Protein AF-A0A5D6USW0-F1 (afdb_monomer)

Structure (mmCIF, N/CA/C/O backbone):
data_AF-A0A5D6USW0-F1
#
_entry.id   AF-A0A5D6USW0-F1
#
loop_
_atom_site.group_PDB
_atom_site.id
_atom_site.type_symbol
_atom_site.label_atom_id
_atom_site.label_alt_id
_atom_site.label_comp_id
_atom_site.label_asym_id
_atom_site.label_entity_id
_atom_site.label_seq_id
_atom_site.pdbx_PDB_ins_code
_atom_site.Cartn_x
_atom_site.Cartn_y
_atom_site.Cartn_z
_atom_site.occupancy
_atom_site.B_iso_or_equiv
_atom_site.auth_seq_id
_atom_site.auth_comp_id
_atom_site.auth_asym_id
_atom_site.auth_atom_id
_atom_site.pdbx_PDB_model_num
ATOM 1 N N . MET A 1 1 ? 1.423 -17.666 3.259 1.00 48.88 1 MET A N 1
ATOM 2 C CA . MET A 1 1 ? 0.678 -16.721 2.392 1.00 48.88 1 MET A CA 1
ATOM 3 C C . MET A 1 1 ? -0.829 -16.999 2.268 1.00 48.88 1 MET A C 1
ATOM 5 O O . MET A 1 1 ? -1.563 -16.050 2.044 1.00 48.88 1 MET A O 1
ATOM 9 N N . GLU A 1 2 ? -1.335 -18.224 2.475 1.00 45.62 2 GLU A N 1
ATOM 10 C CA . GLU A 1 2 ? -2.757 -18.601 2.254 1.00 45.62 2 GLU A CA 1
ATOM 11 C C . GLU A 1 2 ? -3.816 -17.981 3.199 1.00 45.62 2 GLU A C 1
ATOM 13 O O . GLU A 1 2 ? -4.994 -18.310 3.098 1.00 45.62 2 GLU A O 1
ATOM 18 N N . ASN A 1 3 ? -3.454 -17.072 4.113 1.00 56.88 3 ASN A N 1
ATOM 19 C CA . ASN A 1 3 ? -4.383 -16.579 5.143 1.00 56.88 3 ASN A CA 1
ATOM 20 C C . ASN A 1 3 ? -4.573 -15.057 5.189 1.00 56.88 3 ASN A C 1
ATOM 22 O O . ASN A 1 3 ? -5.216 -14.558 6.110 1.00 56.88 3 ASN A O 1
ATOM 26 N N . LEU A 1 4 ? -4.051 -14.308 4.212 1.00 62.44 4 LEU A N 1
ATOM 27 C CA . LEU A 1 4 ? -4.226 -12.850 4.185 1.00 62.44 4 LEU A CA 1
ATOM 28 C C . LEU A 1 4 ? -5.690 -12.441 3.938 1.00 62.44 4 LEU A C 1
ATOM 30 O O . LEU A 1 4 ? -6.139 -11.443 4.484 1.00 62.44 4 LEU A O 1
ATOM 34 N N . LEU A 1 5 ? -6.468 -13.263 3.223 1.00 60.97 5 LEU A N 1
ATOM 35 C CA . LEU A 1 5 ? -7.906 -13.049 2.993 1.00 60.97 5 LEU A CA 1
ATOM 36 C C . LEU A 1 5 ? -8.784 -13.297 4.234 1.00 60.97 5 LEU A C 1
ATOM 38 O O . LEU A 1 5 ? -9.976 -13.008 4.202 1.00 60.97 5 LEU A O 1
ATOM 42 N N . ARG A 1 6 ? -8.229 -13.848 5.324 1.00 69.31 6 ARG A N 1
ATOM 43 C CA . ARG A 1 6 ? -8.973 -14.098 6.574 1.00 69.31 6 ARG A CA 1
ATOM 44 C C . ARG A 1 6 ? -8.830 -12.979 7.604 1.00 69.31 6 ARG A C 1
ATOM 46 O O . ARG A 1 6 ? -9.288 -13.135 8.733 1.00 69.31 6 ARG A O 1
ATOM 53 N N . ILE A 1 7 ? -8.183 -11.878 7.237 1.00 71.44 7 ILE A N 1
ATOM 54 C CA . ILE A 1 7 ? -8.029 -10.715 8.107 1.00 71.44 7 ILE A CA 1
ATOM 55 C C . ILE A 1 7 ? -9.372 -9.965 8.170 1.00 71.44 7 ILE A C 1
ATOM 57 O O . ILE A 1 7 ? -9.872 -9.552 7.123 1.00 71.44 7 ILE A O 1
ATOM 61 N N . PRO A 1 8 ? -9.988 -9.780 9.353 1.00 79.50 8 PRO A N 1
ATOM 62 C CA . PRO A 1 8 ? -11.217 -8.997 9.475 1.00 79.50 8 PRO A CA 1
ATOM 63 C C . PRO A 1 8 ? -11.026 -7.590 8.906 1.00 79.50 8 PRO A C 1
ATOM 65 O O . PRO A 1 8 ? -9.986 -6.989 9.127 1.00 79.50 8 PRO A O 1
ATOM 68 N N . GLY A 1 9 ? -12.007 -7.070 8.166 1.00 80.88 9 GLY A N 1
ATOM 69 C CA . GLY A 1 9 ? -11.938 -5.717 7.597 1.00 80.88 9 GLY A CA 1
ATOM 70 C C . GLY A 1 9 ? -11.037 -5.566 6.365 1.00 80.88 9 GLY A C 1
ATOM 71 O O . GLY A 1 9 ? -11.045 -4.494 5.753 1.00 80.88 9 GLY A O 1
ATOM 72 N N . ILE A 1 10 ? -10.321 -6.623 5.957 1.00 85.31 10 ILE A N 1
ATOM 73 C CA . ILE A 1 10 ? -9.566 -6.618 4.706 1.00 85.31 10 ILE A CA 1
ATOM 74 C C . ILE A 1 10 ? -10.502 -6.770 3.506 1.00 85.31 10 ILE A C 1
ATOM 76 O O . ILE A 1 10 ? -11.455 -7.550 3.513 1.00 85.31 10 ILE A O 1
ATOM 80 N N . GLN A 1 11 ? -10.209 -6.019 2.457 1.00 87.12 11 GLN A N 1
ATOM 81 C CA . GLN A 1 11 ? -10.882 -6.046 1.172 1.00 87.12 11 GLN A CA 1
ATOM 82 C C . GLN A 1 11 ? -9.842 -6.420 0.125 1.00 87.12 11 GLN A C 1
ATOM 84 O O . GLN A 1 11 ? -8.771 -5.815 0.057 1.00 87.12 11 GLN A O 1
ATOM 89 N N . GLN A 1 12 ? -10.133 -7.434 -0.684 1.00 84.25 12 GLN A N 1
ATOM 90 C CA . GLN A 1 12 ? -9.316 -7.707 -1.857 1.00 84.25 12 GLN A CA 1
ATOM 91 C C . GLN A 1 12 ? -9.654 -6.662 -2.917 1.00 84.25 12 GLN A C 1
ATOM 93 O O . GLN A 1 12 ? -10.811 -6.548 -3.322 1.00 84.25 12 GLN A O 1
ATOM 98 N N . ALA A 1 13 ? -8.655 -5.891 -3.335 1.00 80.38 13 ALA A N 1
ATOM 99 C CA . ALA A 1 13 ? -8.830 -4.937 -4.413 1.00 80.38 13 ALA A CA 1
ATOM 100 C C . ALA A 1 13 ? -8.851 -5.655 -5.763 1.00 80.38 13 ALA A C 1
ATOM 102 O O . ALA A 1 13 ? -8.301 -6.752 -5.917 1.00 80.38 13 ALA A O 1
ATOM 103 N N . GLU A 1 14 ? -9.450 -5.006 -6.760 1.00 73.69 14 GLU A N 1
ATOM 104 C CA . GLU A 1 14 ? -9.265 -5.430 -8.142 1.00 73.69 14 GLU A CA 1
ATOM 105 C C . GLU A 1 14 ? -7.766 -5.442 -8.490 1.00 73.69 14 GLU A C 1
ATOM 107 O O . GLU A 1 14 ? -7.014 -4.589 -8.004 1.00 73.69 14 GLU A O 1
ATOM 112 N N . PRO A 1 15 ? -7.299 -6.406 -9.306 1.00 71.75 15 PRO A N 1
ATOM 113 C CA . PRO A 1 15 ? -5.901 -6.452 -9.702 1.00 71.75 15 PRO A CA 1
ATOM 114 C C . PRO A 1 15 ? -5.482 -5.155 -10.394 1.00 71.75 15 PRO A C 1
ATOM 116 O O . PRO A 1 15 ? -6.151 -4.692 -11.320 1.00 71.75 15 PRO A O 1
ATOM 119 N N . PHE A 1 16 ? -4.343 -4.603 -9.985 1.00 73.50 16 PHE A N 1
ATOM 120 C CA . PHE A 1 16 ? -3.782 -3.428 -10.638 1.00 73.50 16 PHE A CA 1
ATOM 121 C C . PHE A 1 16 ? -2.851 -3.868 -11.762 1.00 73.50 16 PHE A C 1
ATOM 123 O O . PHE A 1 16 ? -1.995 -4.738 -11.583 1.00 73.50 16 PHE A O 1
ATOM 130 N N . TYR A 1 17 ? -3.027 -3.244 -12.924 1.00 76.12 17 TYR A N 1
ATOM 131 C CA . TYR A 1 17 ? -2.200 -3.476 -14.099 1.00 76.12 17 TYR A CA 1
ATOM 132 C C . TYR A 1 17 ? -1.277 -2.287 -14.313 1.00 76.12 17 TYR A C 1
ATOM 134 O O . TYR A 1 17 ? -1.718 -1.140 -14.407 1.00 76.12 17 TYR A O 1
ATOM 142 N N . PHE A 1 18 ? 0.008 -2.588 -14.408 1.00 71.00 18 PHE A N 1
ATOM 143 C CA . PHE A 1 18 ? 1.046 -1.652 -14.786 1.00 71.00 18 PHE A CA 1
ATOM 144 C C . PHE A 1 18 ? 1.470 -1.936 -16.211 1.00 71.00 18 PHE A C 1
ATOM 146 O O . PHE A 1 18 ? 1.616 -3.096 -16.586 1.00 71.00 18 PHE A O 1
ATOM 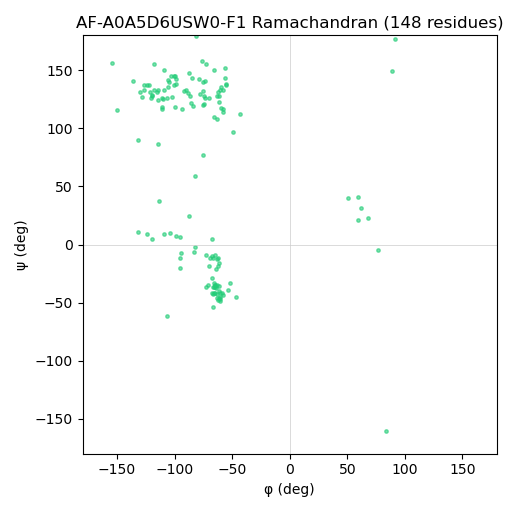153 N N . PHE A 1 19 ? 1.695 -0.881 -16.979 1.00 67.44 19 PHE A N 1
ATOM 154 C CA . PHE A 1 19 ? 2.178 -0.979 -18.346 1.00 67.44 19 PHE A CA 1
ATOM 155 C C . PHE A 1 19 ? 3.558 -0.338 -18.404 1.00 67.44 19 PHE A C 1
ATOM 157 O O . PHE A 1 19 ? 3.752 0.750 -17.859 1.00 67.44 19 PHE A O 1
ATOM 164 N N . ASP A 1 20 ? 4.514 -1.033 -19.009 1.00 63.28 20 ASP A N 1
ATOM 165 C CA . ASP A 1 20 ? 5.828 -0.464 -19.290 1.00 63.28 20 ASP A CA 1
ATOM 166 C C . ASP A 1 20 ? 5.814 0.393 -20.571 1.00 63.28 20 ASP A C 1
ATOM 168 O O . ASP A 1 20 ? 4.799 0.515 -21.264 1.00 63.28 20 ASP A O 1
ATOM 172 N N . ASP A 1 21 ? 6.969 0.976 -20.907 1.00 65.75 21 ASP A N 1
ATOM 173 C CA . ASP A 1 21 ? 7.152 1.807 -22.106 1.00 65.75 21 ASP A CA 1
ATOM 174 C C . ASP A 1 21 ? 6.926 1.015 -23.424 1.00 65.75 21 ASP A C 1
ATOM 176 O O . ASP A 1 21 ? 6.816 1.610 -24.496 1.00 65.75 21 ASP A O 1
ATOM 180 N N . GLN A 1 22 ? 6.836 -0.322 -23.362 1.00 66.12 22 GLN A N 1
ATOM 181 C CA . GLN A 1 22 ? 6.532 -1.226 -24.479 1.00 66.12 22 GLN A CA 1
ATOM 182 C C . GLN A 1 22 ? 5.085 -1.758 -24.445 1.00 66.12 22 GLN A C 1
ATOM 184 O O . GLN A 1 22 ? 4.745 -2.655 -25.220 1.00 66.12 22 GLN A O 1
ATOM 189 N N . ALA A 1 23 ? 4.229 -1.206 -23.576 1.00 60.94 23 ALA A N 1
ATOM 190 C CA . ALA A 1 23 ? 2.848 -1.628 -23.336 1.00 60.94 23 ALA A CA 1
ATOM 191 C C . ALA A 1 23 ? 2.693 -3.087 -22.861 1.00 60.94 23 ALA A C 1
ATOM 193 O O . ALA A 1 23 ? 1.605 -3.662 -22.962 1.00 60.94 23 ALA A O 1
ATOM 194 N N . GLN A 1 24 ? 3.745 -3.690 -22.307 1.00 63.00 24 GLN A N 1
ATOM 195 C CA . GLN A 1 24 ? 3.638 -4.984 -21.644 1.00 63.00 24 GLN A CA 1
ATOM 196 C C . GLN A 1 24 ? 2.962 -4.792 -20.289 1.00 63.00 24 GLN A C 1
ATOM 198 O O . GLN A 1 24 ? 3.367 -3.948 -19.488 1.00 63.00 24 GLN A O 1
ATOM 203 N N . SER A 1 25 ? 1.909 -5.571 -20.037 1.00 67.81 25 SER A N 1
ATOM 204 C CA . SER A 1 25 ? 1.160 -5.493 -18.788 1.00 67.81 25 SER A CA 1
ATOM 205 C C . SER A 1 25 ? 1.761 -6.407 -17.727 1.00 67.81 25 SER A C 1
ATOM 207 O O . SER A 1 25 ? 1.914 -7.608 -17.958 1.00 67.81 25 SER A O 1
ATOM 209 N N . ALA A 1 26 ? 1.986 -5.872 -16.536 1.00 68.88 26 ALA A N 1
ATOM 210 C CA . ALA A 1 26 ? 2.307 -6.636 -15.346 1.00 68.88 26 ALA A CA 1
ATOM 211 C C . ALA A 1 26 ? 1.218 -6.420 -14.288 1.00 68.88 26 ALA A C 1
ATOM 213 O O . ALA A 1 26 ? 0.776 -5.296 -14.044 1.00 68.88 26 ALA A O 1
ATOM 214 N N . ARG A 1 27 ? 0.758 -7.517 -13.688 1.00 77.62 27 ARG A N 1
ATOM 215 C CA . ARG A 1 27 ? -0.323 -7.532 -12.699 1.00 77.62 27 ARG A CA 1
ATOM 216 C C . ARG A 1 27 ? 0.268 -7.594 -11.296 1.00 77.62 27 ARG A C 1
ATOM 218 O O . ARG A 1 27 ? 1.157 -8.406 -11.070 1.00 77.62 27 ARG A O 1
ATOM 225 N N . CYS A 1 28 ? -0.287 -6.824 -10.365 1.00 80.19 28 CYS A N 1
ATOM 226 C CA . CYS A 1 28 ? -0.080 -7.043 -8.935 1.00 80.19 28 CYS A CA 1
ATOM 227 C C . CYS A 1 28 ? -1.401 -7.369 -8.227 1.00 80.19 28 CYS A C 1
ATOM 229 O O . CYS A 1 28 ? -2.491 -7.006 -8.689 1.00 80.19 28 CYS A O 1
ATOM 231 N N . GLU A 1 29 ? -1.299 -8.070 -7.102 1.00 85.31 29 GLU A N 1
ATOM 232 C CA . GLU A 1 29 ? -2.431 -8.317 -6.211 1.00 85.31 29 GLU A CA 1
ATOM 233 C C . GLU A 1 29 ? -2.373 -7.359 -5.030 1.00 85.31 29 GLU A C 1
ATOM 235 O O . GLU A 1 29 ? -1.304 -7.126 -4.464 1.00 85.31 29 GLU A O 1
ATOM 240 N N . VAL A 1 30 ? -3.522 -6.797 -4.654 1.00 86.88 30 VAL A N 1
ATOM 241 C CA . VAL A 1 30 ? -3.598 -5.827 -3.563 1.00 86.88 30 VAL A CA 1
ATOM 242 C C . VAL A 1 30 ? -4.698 -6.217 -2.589 1.00 86.88 30 VAL A C 1
ATOM 244 O O . VAL A 1 30 ? -5.835 -6.489 -2.972 1.00 86.88 30 VAL A O 1
ATOM 247 N N . LEU A 1 31 ? -4.351 -6.221 -1.308 1.00 89.06 31 LEU A N 1
ATOM 248 C CA . LEU A 1 31 ? -5.281 -6.363 -0.196 1.00 89.06 31 LEU A CA 1
ATOM 249 C C . LEU A 1 31 ? -5.271 -5.062 0.594 1.00 89.06 31 LEU A C 1
ATOM 251 O O . LEU A 1 31 ? -4.200 -4.550 0.899 1.00 89.06 31 LEU A O 1
ATOM 255 N N . VAL A 1 32 ? -6.434 -4.526 0.935 1.00 88.12 32 VAL A N 1
ATOM 256 C CA . VAL A 1 32 ? -6.570 -3.215 1.577 1.00 88.12 32 VAL A CA 1
ATOM 257 C C . VAL A 1 32 ? -7.337 -3.369 2.876 1.00 88.12 32 VAL A C 1
ATOM 259 O O . VAL A 1 32 ? -8.351 -4.053 2.912 1.00 88.12 32 VAL A O 1
ATOM 262 N N . HIS A 1 33 ? -6.898 -2.706 3.939 1.00 89.00 33 HIS A N 1
ATOM 263 C CA . HIS A 1 33 ? -7.678 -2.543 5.162 1.00 89.00 33 HIS A CA 1
ATOM 264 C C . HIS A 1 33 ? -8.013 -1.052 5.348 1.00 89.00 33 HIS A C 1
ATOM 266 O O . HIS A 1 33 ? -7.285 -0.342 6.054 1.00 89.00 33 HIS A O 1
ATOM 272 N N . PRO A 1 34 ? -9.113 -0.548 4.748 1.00 84.62 34 PRO A N 1
ATOM 273 C CA . PRO A 1 34 ? -9.361 0.892 4.627 1.00 84.62 34 PRO A CA 1
ATOM 274 C C . PRO A 1 34 ? -9.413 1.626 5.967 1.00 84.62 34 PRO A C 1
ATOM 276 O O . PRO A 1 34 ? -8.800 2.676 6.125 1.00 84.62 34 PRO A O 1
ATOM 279 N N . ALA A 1 35 ? -10.061 1.025 6.971 1.00 83.62 35 ALA A N 1
ATOM 280 C CA . ALA A 1 35 ? -10.228 1.631 8.295 1.00 83.62 35 ALA A CA 1
ATOM 281 C C . ALA A 1 35 ? -8.906 1.888 9.045 1.00 83.62 35 ALA A C 1
ATOM 283 O O . ALA A 1 35 ? -8.876 2.667 9.995 1.00 83.62 35 ALA A O 1
ATOM 284 N N . HIS A 1 36 ? -7.820 1.231 8.633 1.00 82.25 36 HIS A N 1
ATOM 285 C CA . HIS A 1 36 ? -6.509 1.334 9.273 1.00 82.25 36 HIS A CA 1
ATOM 286 C C . HIS A 1 36 ? -5.430 1.856 8.322 1.00 82.25 36 HIS A C 1
ATOM 288 O O . HIS A 1 36 ? -4.265 1.911 8.704 1.00 82.25 36 HIS A O 1
ATOM 294 N N . GLY A 1 37 ? -5.807 2.237 7.096 1.00 84.38 37 GLY A N 1
ATOM 295 C CA . GLY A 1 37 ? -4.874 2.755 6.103 1.00 84.38 37 GLY A CA 1
ATOM 296 C C . GLY A 1 37 ? -3.794 1.753 5.696 1.00 84.38 37 GLY A C 1
ATOM 297 O O . GLY A 1 37 ? -2.684 2.156 5.380 1.00 84.38 37 GLY A O 1
ATOM 298 N N . TRP A 1 38 ? -4.082 0.451 5.702 1.00 87.44 38 TRP A N 1
ATOM 299 C CA . TRP A 1 38 ? -3.114 -0.555 5.262 1.00 87.44 38 TRP A CA 1
ATOM 300 C C . TRP A 1 38 ? -3.387 -1.032 3.846 1.00 87.44 38 TRP A C 1
ATOM 302 O O . TRP A 1 38 ? -4.540 -1.243 3.470 1.00 87.44 38 TRP A O 1
ATOM 312 N N . ALA A 1 39 ? -2.316 -1.314 3.110 1.00 88.94 39 ALA A N 1
ATOM 313 C CA . ALA A 1 39 ? -2.372 -2.133 1.913 1.00 88.94 39 ALA A CA 1
ATOM 314 C C . ALA A 1 39 ? -1.217 -3.142 1.873 1.00 88.94 39 ALA A C 1
ATOM 316 O O . ALA A 1 39 ? -0.087 -2.837 2.244 1.00 88.94 39 ALA A O 1
ATOM 317 N N . ILE A 1 40 ? -1.495 -4.355 1.410 1.00 88.69 40 ILE A N 1
ATOM 318 C CA . ILE A 1 40 ? -0.503 -5.386 1.121 1.00 88.69 40 ILE A CA 1
ATOM 319 C C . ILE A 1 40 ? -0.487 -5.552 -0.390 1.00 88.69 40 ILE A C 1
ATOM 321 O O . ILE A 1 40 ? -1.508 -5.906 -0.976 1.00 88.69 40 ILE A O 1
ATOM 325 N N . VAL A 1 41 ? 0.655 -5.276 -1.010 1.00 87.75 41 VAL A N 1
ATOM 326 C CA . VAL A 1 41 ? 0.858 -5.372 -2.455 1.00 87.75 41 VAL A CA 1
ATOM 327 C C . VAL A 1 41 ? 1.791 -6.535 -2.728 1.00 87.75 41 VAL A C 1
ATOM 329 O O . VAL A 1 41 ? 2.951 -6.527 -2.315 1.00 87.75 41 VAL A O 1
ATOM 332 N N . LEU A 1 42 ? 1.282 -7.536 -3.425 1.00 85.56 42 LEU A N 1
ATOM 333 C CA . LEU A 1 42 ? 2.028 -8.721 -3.809 1.00 85.56 42 LEU A CA 1
ATOM 334 C C . LEU A 1 42 ? 2.362 -8.650 -5.291 1.00 85.56 42 LEU A C 1
ATOM 336 O O . LEU A 1 42 ? 1.548 -8.219 -6.109 1.00 85.56 42 LEU A O 1
ATOM 340 N N . ASP A 1 43 ? 3.566 -9.106 -5.612 1.00 82.25 43 ASP A N 1
ATOM 341 C CA . ASP A 1 43 ? 4.064 -9.228 -6.978 1.00 82.25 43 ASP A CA 1
ATOM 342 C C . ASP A 1 43 ? 4.083 -7.882 -7.714 1.00 82.25 43 ASP A C 1
ATOM 344 O O . ASP A 1 43 ? 3.766 -7.775 -8.897 1.00 82.25 43 ASP A O 1
ATOM 348 N N . LEU A 1 44 ? 4.486 -6.823 -7.001 1.00 81.38 44 LEU A N 1
ATOM 349 C CA . LEU A 1 44 ? 4.679 -5.515 -7.611 1.00 81.38 44 LEU A CA 1
ATOM 350 C C . LEU A 1 44 ? 5.800 -5.599 -8.667 1.00 81.38 44 LEU A C 1
ATOM 352 O O . LEU A 1 44 ? 6.902 -6.049 -8.346 1.00 81.38 44 LEU A O 1
ATOM 356 N N . PRO A 1 45 ? 5.580 -5.147 -9.911 1.00 75.19 45 PRO A N 1
ATOM 357 C CA . PRO A 1 45 ? 6.565 -5.321 -10.972 1.00 75.19 45 PRO A CA 1
ATOM 358 C C . PRO A 1 45 ? 7.912 -4.653 -10.666 1.00 75.19 45 PRO A C 1
ATOM 360 O O . PRO A 1 45 ? 7.981 -3.507 -10.220 1.00 75.19 45 PRO A O 1
ATOM 363 N N . GLN A 1 46 ? 9.009 -5.364 -10.938 1.00 69.88 46 GLN A N 1
ATOM 364 C CA . GLN A 1 46 ? 10.354 -4.914 -10.567 1.00 69.88 46 GLN A CA 1
ATOM 365 C C . GLN A 1 46 ? 10.854 -3.711 -11.385 1.00 69.88 46 GLN A C 1
ATOM 367 O O . GLN A 1 46 ? 11.750 -3.014 -10.924 1.00 69.88 46 GLN A O 1
ATOM 372 N N . PHE A 1 47 ? 10.286 -3.388 -12.553 1.00 65.62 47 PHE A N 1
ATOM 373 C CA . PHE A 1 47 ? 10.712 -2.197 -13.314 1.00 65.62 47 PHE A CA 1
ATOM 374 C C . PHE A 1 47 ? 10.461 -0.873 -12.565 1.00 65.62 47 PHE A C 1
ATOM 376 O O . PHE A 1 47 ? 11.032 0.162 -12.909 1.00 65.62 47 PHE A O 1
ATOM 383 N N . PHE A 1 48 ? 9.683 -0.906 -11.480 1.00 60.12 48 PHE A N 1
ATOM 384 C CA . PHE A 1 48 ? 9.562 0.203 -10.538 1.00 60.12 48 PHE A CA 1
ATOM 385 C C . PHE A 1 48 ? 10.678 0.268 -9.500 1.00 60.12 48 PHE A C 1
ATOM 387 O O . PHE A 1 48 ? 10.687 1.204 -8.722 1.00 60.12 48 PHE A O 1
ATOM 394 N N . TRP A 1 49 ? 11.631 -0.660 -9.460 1.00 59.41 49 TRP A N 1
ATOM 395 C CA . TRP A 1 49 ? 12.699 -0.656 -8.457 1.00 59.41 49 TRP A CA 1
ATOM 396 C C . TRP A 1 49 ? 13.639 0.547 -8.577 1.00 59.41 49 TRP A C 1
ATOM 398 O O . TRP A 1 49 ? 14.085 1.087 -7.565 1.00 59.41 49 TRP A O 1
ATOM 408 N N . ASP A 1 50 ? 13.892 0.997 -9.805 1.00 56.25 50 ASP A N 1
ATOM 409 C CA . ASP A 1 50 ? 14.710 2.185 -10.078 1.00 56.25 50 ASP A CA 1
ATOM 410 C C . ASP A 1 50 ? 13.842 3.444 -10.251 1.00 56.25 50 ASP A C 1
ATOM 412 O O . ASP A 1 50 ? 14.309 4.568 -10.069 1.00 56.25 50 ASP A O 1
ATOM 416 N N . ARG A 1 51 ? 12.546 3.261 -10.551 1.00 55.28 51 ARG A N 1
ATOM 417 C CA . ARG A 1 51 ? 11.531 4.320 -10.715 1.00 55.28 51 ARG A CA 1
ATOM 418 C C . ARG A 1 51 ? 10.452 4.268 -9.625 1.00 55.28 51 ARG A C 1
ATOM 420 O O . ARG A 1 51 ? 9.283 4.541 -9.901 1.00 55.28 51 ARG A O 1
ATOM 427 N N . ILE A 1 52 ? 10.846 3.945 -8.387 1.00 51.56 52 ILE A N 1
ATOM 428 C CA . ILE A 1 52 ? 9.930 3.741 -7.239 1.00 51.56 52 ILE A CA 1
ATOM 429 C C . ILE A 1 52 ? 8.981 4.928 -7.084 1.00 51.56 52 ILE A C 1
ATOM 431 O O . ILE A 1 52 ? 7.828 4.767 -6.702 1.00 51.56 52 ILE A O 1
ATOM 435 N N . ALA A 1 53 ? 9.464 6.120 -7.427 1.00 54.06 53 ALA A N 1
ATOM 436 C CA . ALA A 1 53 ? 8.756 7.373 -7.258 1.00 54.06 53 ALA A CA 1
ATOM 437 C C . ALA A 1 53 ? 7.469 7.526 -8.086 1.00 54.06 53 ALA A C 1
ATOM 439 O O . ALA A 1 53 ? 6.668 8.369 -7.716 1.00 54.06 53 ALA A O 1
ATOM 440 N N . LEU A 1 54 ? 7.254 6.783 -9.179 1.00 61.31 54 LEU A N 1
ATOM 441 C CA . LEU A 1 54 ? 6.080 7.015 -10.039 1.00 61.31 54 LEU A CA 1
ATOM 442 C C . LEU A 1 54 ? 5.020 5.922 -9.876 1.00 61.31 54 LEU A C 1
ATOM 444 O O . LEU A 1 54 ? 3.944 6.193 -9.359 1.00 61.31 54 LEU A O 1
ATOM 448 N N . GLY A 1 55 ? 5.337 4.662 -10.190 1.00 68.94 55 GLY A N 1
ATOM 449 C CA . GLY A 1 55 ? 4.321 3.597 -10.177 1.00 68.94 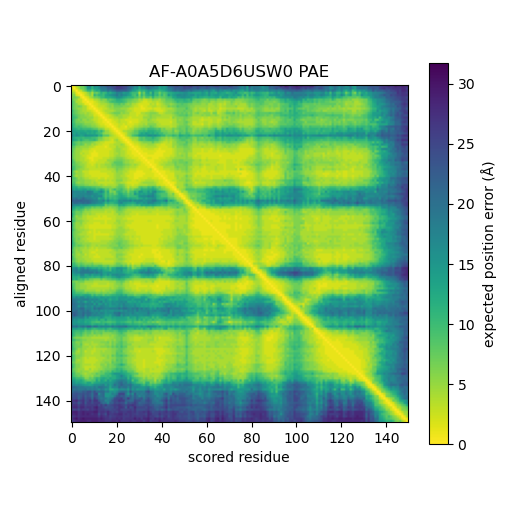55 GLY A CA 1
ATOM 450 C C . GLY A 1 55 ? 3.747 3.276 -8.793 1.00 68.94 55 GLY A C 1
ATOM 451 O O . GLY A 1 55 ? 2.553 3.018 -8.657 1.00 68.94 55 GLY A O 1
ATOM 452 N N . VAL A 1 56 ? 4.574 3.320 -7.744 1.00 74.56 56 VAL A N 1
ATOM 453 C CA . VAL A 1 56 ? 4.114 3.083 -6.365 1.00 74.56 56 VAL A CA 1
ATOM 454 C C . VAL A 1 56 ? 3.295 4.262 -5.843 1.00 74.56 56 VAL A C 1
ATOM 456 O O . VAL A 1 56 ? 2.329 4.056 -5.112 1.00 74.56 56 VAL A O 1
ATOM 459 N N . VAL A 1 57 ? 3.669 5.487 -6.218 1.00 76.12 57 VAL A N 1
ATOM 460 C CA . VAL A 1 57 ? 2.941 6.709 -5.849 1.00 76.12 57 VAL A CA 1
ATOM 461 C C . VAL A 1 57 ? 1.573 6.739 -6.529 1.00 76.12 57 VAL A C 1
ATOM 463 O O . VAL A 1 57 ? 0.576 7.012 -5.865 1.00 76.12 57 VAL A O 1
ATOM 466 N N . ASP A 1 58 ? 1.500 6.358 -7.805 1.00 77.31 58 ASP A N 1
ATOM 467 C CA . ASP A 1 58 ? 0.235 6.239 -8.534 1.00 77.31 58 ASP A CA 1
ATOM 468 C C . ASP A 1 58 ? -0.670 5.164 -7.920 1.00 77.31 58 ASP A C 1
ATOM 470 O O . ASP A 1 58 ? -1.872 5.382 -7.747 1.00 77.31 58 ASP A O 1
ATOM 474 N N . LEU A 1 59 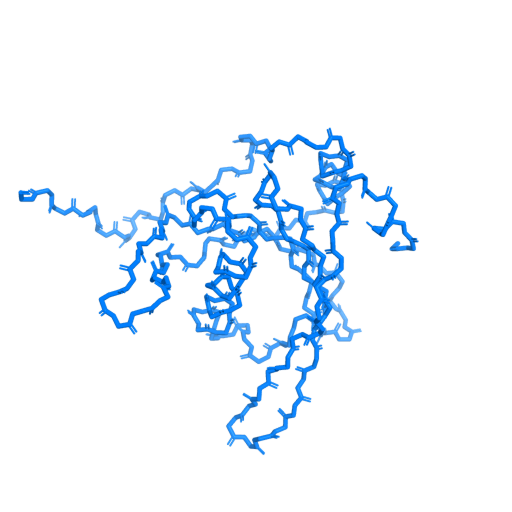? -0.102 4.009 -7.545 1.00 82.69 59 LEU A N 1
ATOM 475 C CA . LEU A 1 59 ? -0.844 2.966 -6.837 1.00 82.69 59 LEU A CA 1
ATOM 476 C C . LEU A 1 59 ? -1.376 3.489 -5.497 1.00 82.69 59 LEU A C 1
ATOM 478 O O . LEU A 1 59 ? -2.560 3.338 -5.212 1.00 82.69 59 LEU A O 1
ATOM 482 N N . ALA A 1 60 ? -0.533 4.140 -4.696 1.00 84.38 60 ALA A N 1
ATOM 483 C CA . ALA A 1 60 ? -0.929 4.728 -3.421 1.00 84.38 60 ALA A CA 1
ATOM 484 C C . ALA A 1 60 ? -2.062 5.753 -3.572 1.00 84.38 60 ALA A C 1
ATOM 486 O O . ALA A 1 60 ? -3.031 5.707 -2.817 1.00 84.38 60 ALA A O 1
ATOM 487 N N . GLY A 1 61 ? -1.985 6.622 -4.584 1.00 82.06 61 GLY A N 1
ATOM 488 C CA . GLY A 1 61 ? -3.034 7.594 -4.895 1.00 82.06 61 GLY A CA 1
ATOM 489 C C . GLY A 1 61 ? -4.360 6.934 -5.233 1.00 82.06 61 GLY A C 1
ATOM 490 O O . GLY A 1 61 ? -5.378 7.288 -4.639 1.00 82.06 61 GLY A O 1
ATOM 491 N N . LYS A 1 62 ? -4.338 5.916 -6.100 1.00 83.50 62 LYS A N 1
ATOM 492 C CA . LYS A 1 62 ? -5.540 5.146 -6.449 1.00 83.50 62 LYS A CA 1
ATOM 493 C C . LYS A 1 62 ? -6.149 4.444 -5.240 1.00 83.50 62 LYS A C 1
ATOM 495 O O . LYS A 1 62 ? -7.366 4.438 -5.101 1.00 83.50 62 LYS A O 1
ATOM 500 N N . LEU A 1 63 ? -5.330 3.878 -4.352 1.00 86.44 63 LEU A N 1
ATOM 501 C CA . LEU A 1 63 ? -5.825 3.237 -3.133 1.00 86.44 63 LEU A CA 1
ATOM 502 C C . LEU A 1 63 ? -6.457 4.254 -2.175 1.00 86.44 63 LEU A C 1
ATOM 504 O O . LEU A 1 63 ? -7.524 3.996 -1.623 1.00 86.44 63 LEU A O 1
ATOM 508 N N . CYS A 1 64 ? -5.837 5.421 -2.004 1.00 85.44 64 CYS A N 1
ATOM 509 C CA . CYS A 1 64 ? -6.409 6.497 -1.200 1.00 85.44 64 CYS A CA 1
ATOM 510 C C . CYS A 1 64 ? -7.753 6.984 -1.745 1.00 85.44 64 CYS A C 1
ATOM 512 O O . CYS A 1 64 ? -8.698 7.122 -0.972 1.00 85.44 64 CYS A O 1
ATOM 514 N N . GLU A 1 65 ? -7.858 7.186 -3.057 1.00 84.88 65 GLU A N 1
ATOM 515 C CA . GLU A 1 65 ? -9.092 7.620 -3.716 1.00 84.88 65 GLU A CA 1
ATOM 516 C C . GLU A 1 65 ? -10.192 6.553 -3.632 1.00 84.88 65 GLU A C 1
ATOM 518 O O . GLU A 1 65 ? -11.281 6.817 -3.124 1.00 84.88 65 GLU A O 1
ATOM 523 N N . GLN A 1 66 ? -9.897 5.326 -4.067 1.00 86.88 66 GLN A N 1
ATOM 524 C CA . GLN A 1 66 ? -10.878 4.244 -4.167 1.00 86.88 66 GLN A CA 1
ATOM 525 C C . GLN A 1 66 ? -11.425 3.808 -2.803 1.00 86.88 66 GLN A C 1
ATOM 527 O O . GLN A 1 66 ? -12.595 3.440 -2.699 1.00 86.88 66 GLN A O 1
ATOM 532 N N . TYR A 1 67 ? -10.591 3.841 -1.761 1.00 88.00 67 TYR A N 1
ATOM 533 C CA . TYR A 1 67 ? -10.944 3.347 -0.428 1.00 88.00 67 TYR A CA 1
ATOM 534 C C . TYR A 1 67 ? -11.118 4.459 0.612 1.00 88.00 67 TYR A C 1
ATOM 536 O O . TYR A 1 67 ? -11.252 4.155 1.798 1.00 88.00 67 TYR A O 1
ATOM 544 N N . ALA A 1 68 ? -11.122 5.728 0.187 1.00 87.12 68 ALA A N 1
ATOM 545 C CA . ALA A 1 68 ? -11.219 6.900 1.060 1.00 87.12 68 ALA A CA 1
ATOM 546 C C . ALA A 1 68 ? -10.207 6.873 2.228 1.00 87.12 68 ALA A C 1
ATOM 548 O O . ALA A 1 68 ? -10.525 7.229 3.366 1.00 87.12 68 ALA A O 1
ATOM 549 N N . ILE A 1 69 ? -8.977 6.426 1.953 1.00 84.25 69 ILE A N 1
ATOM 550 C CA . ILE A 1 69 ? -7.892 6.382 2.940 1.00 84.25 69 ILE A CA 1
ATOM 551 C C . ILE A 1 69 ? -7.196 7.738 2.948 1.00 84.25 69 ILE A C 1
ATOM 553 O O . ILE A 1 69 ? -6.721 8.201 1.913 1.00 84.25 69 ILE A O 1
ATOM 557 N N . ALA A 1 70 ? -7.057 8.348 4.127 1.00 81.81 70 ALA A N 1
ATOM 558 C CA . ALA A 1 70 ? -6.280 9.572 4.262 1.00 81.81 70 ALA A CA 1
ATOM 559 C C . ALA A 1 70 ? -4.810 9.305 3.860 1.00 81.81 70 ALA A C 1
ATOM 561 O O . ALA A 1 70 ? -4.164 8.466 4.498 1.00 81.81 70 ALA A O 1
ATOM 562 N N . PRO A 1 71 ? -4.240 10.031 2.882 1.00 79.94 71 PRO A N 1
ATOM 563 C CA . PRO A 1 71 ? -2.868 9.831 2.403 1.00 79.94 71 PRO A CA 1
ATOM 564 C C . PRO A 1 71 ? -1.787 9.683 3.485 1.00 79.94 71 PRO A C 1
ATOM 566 O O . PRO A 1 71 ? -0.996 8.744 3.393 1.00 79.94 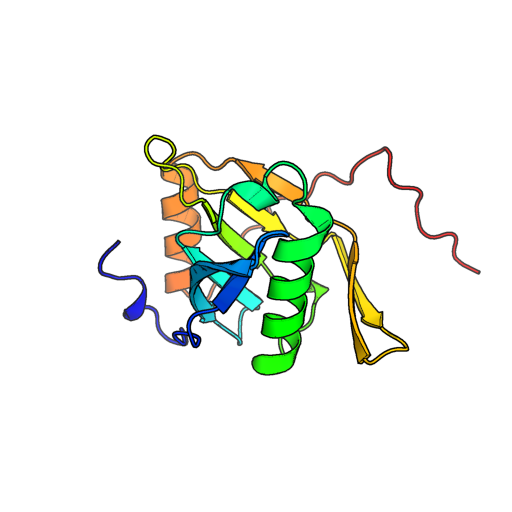71 PRO A O 1
ATOM 569 N N . PRO A 1 72 ? -1.742 10.515 4.550 1.00 76.44 72 PRO A N 1
ATOM 570 C CA . PRO A 1 72 ? -0.712 10.382 5.586 1.00 76.44 72 PRO A CA 1
ATOM 571 C C . PRO A 1 72 ? -0.864 9.123 6.455 1.00 76.44 72 PRO A C 1
ATOM 573 O O . PRO A 1 72 ? 0.032 8.804 7.235 1.00 76.44 72 PRO A O 1
ATOM 576 N N . THR A 1 73 ? -1.998 8.424 6.362 1.00 78.94 73 THR A N 1
ATOM 577 C CA . THR A 1 73 ? -2.262 7.185 7.108 1.00 78.94 73 THR A CA 1
ATOM 578 C C . THR A 1 73 ? -1.950 5.929 6.306 1.00 78.94 73 THR A C 1
ATOM 580 O O . THR A 1 73 ? -1.884 4.857 6.901 1.00 78.94 73 THR A O 1
ATOM 583 N N . LEU A 1 74 ? -1.723 6.049 4.991 1.00 85.31 74 LEU A N 1
ATOM 584 C CA . LEU A 1 74 ? -1.467 4.901 4.133 1.00 85.31 74 LEU A CA 1
ATOM 585 C C . LEU A 1 74 ? -0.095 4.276 4.427 1.00 85.31 74 LEU A C 1
ATOM 587 O O . LEU A 1 74 ? 0.948 4.934 4.359 1.00 85.31 74 LEU A O 1
ATOM 591 N N . VAL A 1 75 ? -0.102 2.973 4.687 1.00 85.75 75 VAL A N 1
ATOM 592 C CA . VAL A 1 75 ? 1.084 2.137 4.860 1.00 85.75 75 VAL A CA 1
ATOM 593 C C . VAL A 1 75 ? 0.972 0.927 3.954 1.00 85.75 75 VAL A C 1
ATOM 595 O O . VAL A 1 75 ? -0.022 0.202 3.988 1.00 85.75 75 VAL A O 1
ATOM 598 N N . MET A 1 76 ? 2.004 0.708 3.142 1.00 88.12 76 MET A N 1
ATOM 599 C CA . MET A 1 76 ? 2.030 -0.381 2.175 1.00 88.12 76 MET A CA 1
ATOM 600 C C . MET A 1 76 ? 3.112 -1.393 2.541 1.00 88.12 76 MET A C 1
ATOM 602 O O . MET A 1 76 ? 4.283 -1.041 2.650 1.00 88.12 76 MET A O 1
ATOM 606 N N . LEU A 1 77 ? 2.730 -2.656 2.692 1.00 87.62 77 LEU A N 1
ATOM 607 C CA . LEU A 1 77 ? 3.653 -3.785 2.734 1.00 87.62 77 LEU A CA 1
ATOM 608 C C . LEU A 1 77 ? 3.774 -4.345 1.315 1.00 87.62 77 LEU A C 1
ATOM 610 O O . LEU A 1 77 ? 2.783 -4.806 0.755 1.00 87.62 77 LEU A O 1
ATOM 614 N N . VAL A 1 78 ? 4.960 -4.283 0.718 1.00 86.69 78 VAL A N 1
ATOM 615 C CA . VAL A 1 78 ? 5.167 -4.580 -0.705 1.00 86.69 78 VAL A CA 1
ATOM 616 C C . VAL A 1 78 ? 6.135 -5.737 -0.887 1.00 86.69 78 VAL A C 1
ATOM 618 O O . VAL A 1 78 ? 7.254 -5.689 -0.381 1.00 86.69 78 VAL A O 1
ATOM 621 N N . ARG A 1 79 ? 5.737 -6.733 -1.680 1.00 86.06 79 ARG A N 1
ATOM 622 C CA . ARG A 1 79 ? 6.633 -7.737 -2.262 1.00 86.06 79 ARG A CA 1
ATOM 623 C C . ARG A 1 79 ? 6.758 -7.493 -3.762 1.00 86.06 79 ARG A C 1
ATOM 625 O O . ARG A 1 79 ? 5.745 -7.324 -4.438 1.00 86.06 79 ARG A O 1
ATOM 632 N N . TYR A 1 80 ? 7.980 -7.498 -4.287 1.00 78.94 80 TYR A N 1
ATOM 633 C CA . TYR A 1 80 ? 8.221 -7.330 -5.721 1.00 78.94 80 TYR A CA 1
ATOM 634 C C . TYR A 1 80 ? 8.173 -8.673 -6.463 1.00 78.94 80 TYR A C 1
ATOM 636 O O . TYR A 1 80 ? 8.560 -9.704 -5.923 1.00 78.94 80 TYR A O 1
ATOM 644 N N . ALA A 1 81 ? 7.726 -8.659 -7.718 1.00 71.81 81 ALA A N 1
ATOM 645 C CA . ALA A 1 81 ? 7.732 -9.812 -8.612 1.00 71.81 81 ALA A CA 1
ATOM 646 C C . ALA A 1 81 ? 9.157 -10.074 -9.129 1.00 71.81 81 ALA A C 1
ATOM 648 O O . ALA A 1 81 ? 9.500 -9.696 -10.249 1.00 71.81 81 ALA A O 1
ATOM 649 N N . ALA A 1 82 ? 10.012 -10.674 -8.302 1.00 70.50 82 ALA A N 1
ATOM 650 C CA . ALA A 1 82 ? 11.361 -11.077 -8.684 1.00 70.50 82 ALA A CA 1
ATOM 651 C C . ALA A 1 82 ? 11.575 -12.570 -8.370 1.00 70.50 82 ALA A C 1
ATOM 653 O O . ALA A 1 82 ? 11.268 -13.013 -7.265 1.00 70.50 82 ALA A O 1
ATOM 654 N N . PRO A 1 83 ? 12.131 -13.365 -9.305 1.00 55.91 83 PRO A N 1
ATOM 655 C CA . PRO A 1 83 ? 12.205 -14.825 -9.171 1.00 55.91 83 PRO A CA 1
ATOM 656 C C . PRO A 1 83 ? 13.141 -15.327 -8.057 1.00 55.91 83 PRO A C 1
ATOM 658 O O . PRO A 1 83 ? 13.124 -16.514 -7.748 1.00 55.91 83 PRO A O 1
ATOM 661 N N . TYR A 1 84 ? 13.948 -14.448 -7.454 1.00 53.00 84 TYR A N 1
ATOM 662 C CA . TYR A 1 84 ? 14.931 -14.800 -6.420 1.00 53.00 84 TYR A CA 1
ATOM 663 C C . TYR A 1 84 ? 14.874 -13.885 -5.191 1.00 53.00 84 TYR A C 1
ATOM 665 O O . TYR A 1 84 ? 15.784 -13.923 -4.364 1.00 53.00 84 TYR A O 1
ATOM 673 N N . ASP A 1 85 ? 13.846 -13.039 -5.083 1.00 64.69 85 ASP A N 1
ATOM 674 C CA . ASP A 1 85 ? 13.749 -12.034 -4.029 1.00 64.69 85 ASP A CA 1
ATOM 675 C C . ASP A 1 85 ? 12.367 -12.067 -3.361 1.00 64.69 85 ASP A C 1
ATOM 677 O O . ASP A 1 85 ? 11.438 -11.385 -3.785 1.00 64.69 85 ASP A O 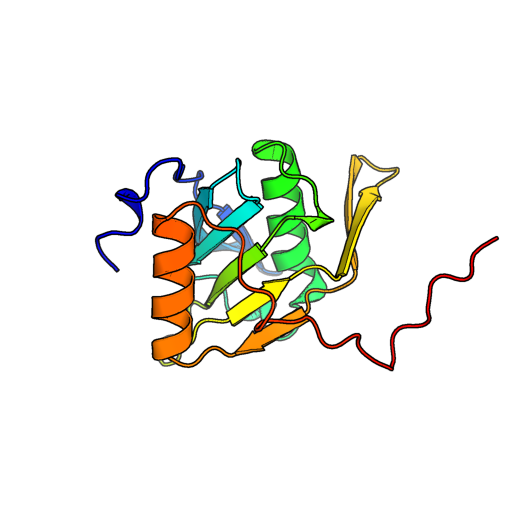1
ATOM 681 N N . ASP A 1 86 ? 12.235 -12.882 -2.310 1.00 68.88 86 ASP A N 1
ATOM 682 C CA . ASP A 1 86 ? 11.019 -12.972 -1.480 1.00 68.88 86 ASP A CA 1
ATOM 683 C C . ASP A 1 86 ? 11.027 -11.939 -0.335 1.00 68.88 86 ASP A C 1
ATOM 685 O O . ASP A 1 86 ? 10.414 -12.132 0.716 1.00 68.88 86 ASP A O 1
ATOM 689 N N . ARG A 1 87 ? 11.770 -10.836 -0.499 1.00 81.62 87 ARG A N 1
ATOM 690 C CA . ARG A 1 87 ? 11.843 -9.778 0.509 1.00 81.62 87 ARG A CA 1
ATOM 691 C C . ARG A 1 87 ? 10.616 -8.881 0.458 1.00 81.62 87 ARG A C 1
ATOM 693 O O . ARG A 1 87 ? 10.114 -8.505 -0.604 1.00 81.62 87 ARG A O 1
ATOM 700 N N . TYR A 1 88 ? 10.190 -8.473 1.646 1.00 84.50 88 TYR A N 1
ATOM 701 C CA . TYR A 1 88 ? 9.127 -7.503 1.830 1.00 84.50 88 TYR A CA 1
ATOM 702 C C . TYR A 1 88 ? 9.705 -6.144 2.191 1.00 84.50 88 TYR A C 1
ATOM 704 O O . TYR A 1 88 ? 10.698 -6.017 2.908 1.00 84.50 88 TYR A O 1
ATOM 712 N N . TYR A 1 89 ? 9.031 -5.116 1.704 1.00 84.69 89 TYR A N 1
ATOM 713 C CA . TYR A 1 89 ? 9.382 -3.732 1.928 1.00 84.69 89 TYR A CA 1
ATOM 714 C C . TYR A 1 89 ? 8.216 -3.017 2.587 1.00 84.69 89 TYR A C 1
ATOM 716 O O . TYR A 1 89 ? 7.087 -3.090 2.102 1.00 84.69 89 TYR A O 1
ATOM 724 N N . LEU A 1 90 ? 8.492 -2.281 3.658 1.00 85.62 90 LEU A N 1
ATOM 725 C CA . LEU A 1 90 ? 7.542 -1.323 4.197 1.00 85.62 90 LEU A CA 1
ATOM 726 C C . LEU A 1 90 ? 7.703 -0.006 3.447 1.00 85.62 90 LEU A C 1
ATOM 728 O O . LEU A 1 90 ? 8.785 0.587 3.444 1.00 85.62 90 LEU A O 1
ATOM 732 N N . LEU A 1 91 ? 6.623 0.454 2.824 1.00 83.56 91 LEU A N 1
ATOM 733 C CA . LEU A 1 91 ? 6.544 1.756 2.186 1.00 83.56 91 LEU A CA 1
ATOM 734 C C . LEU A 1 91 ? 5.620 2.666 2.991 1.00 83.56 91 LEU A C 1
ATOM 736 O O . LEU A 1 91 ? 4.460 2.342 3.259 1.00 83.56 91 LEU A O 1
ATOM 740 N N . ARG A 1 92 ? 6.152 3.828 3.367 1.00 77.69 92 ARG A N 1
ATOM 741 C CA . ARG A 1 92 ? 5.401 4.909 4.010 1.00 77.69 92 ARG A CA 1
ATOM 742 C C . ARG A 1 92 ? 5.610 6.199 3.247 1.00 77.69 92 ARG A C 1
ATOM 744 O O . ARG A 1 92 ? 6.740 6.538 2.892 1.00 77.69 92 ARG A O 1
ATOM 751 N N . PHE A 1 93 ? 4.545 6.953 3.055 1.00 74.25 93 PHE A N 1
ATOM 752 C CA . PHE A 1 93 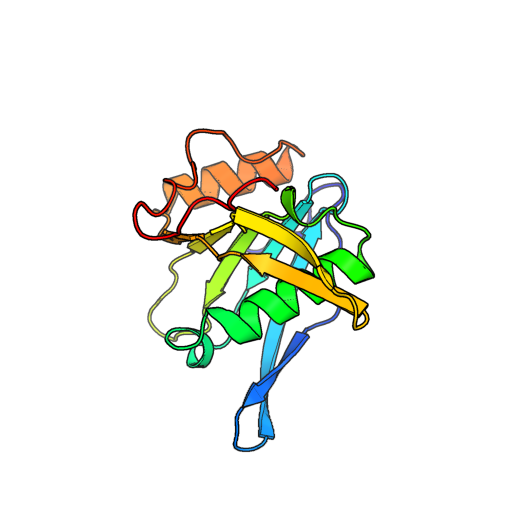? 4.634 8.267 2.439 1.00 74.25 93 PHE A CA 1
ATOM 753 C C . PHE A 1 93 ? 4.799 9.319 3.535 1.00 74.25 93 PHE A C 1
ATOM 755 O O . PHE A 1 93 ? 4.124 9.283 4.559 1.00 74.25 93 PHE A O 1
ATOM 762 N N . VAL A 1 94 ? 5.765 10.220 3.352 1.00 65.69 94 VAL A N 1
ATOM 763 C CA . VAL A 1 94 ? 6.095 11.281 4.317 1.00 65.69 94 VAL A CA 1
ATOM 764 C C . VAL A 1 94 ? 4.948 12.280 4.411 1.00 65.69 94 VAL A C 1
ATOM 766 O O . VAL A 1 94 ? 4.672 12.810 5.484 1.00 65.69 94 VAL A O 1
ATOM 769 N N . HIS A 1 95 ? 4.312 12.541 3.273 1.00 64.38 95 HIS A N 1
ATOM 770 C CA . HIS A 1 95 ? 3.205 13.470 3.134 1.00 64.38 95 HIS A CA 1
ATOM 771 C C . HIS A 1 95 ? 2.351 13.076 1.933 1.00 64.38 95 HIS A C 1
ATOM 773 O O . HIS A 1 95 ? 2.864 12.439 1.011 1.00 64.38 95 HIS A O 1
ATOM 779 N N . GLY A 1 96 ? 1.085 13.475 1.934 1.00 64.69 96 GLY A N 1
ATOM 780 C CA . GLY A 1 96 ? 0.197 13.342 0.789 1.00 64.69 96 GLY A CA 1
ATOM 781 C C .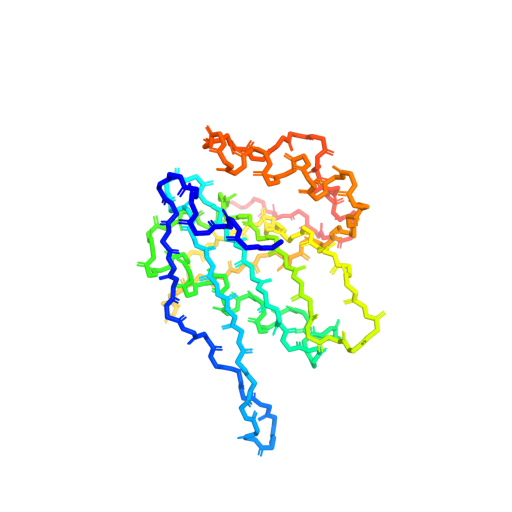 GLY A 1 96 ? -0.828 14.469 0.796 1.00 64.69 96 GLY A C 1
ATOM 782 O O . GLY A 1 96 ? -1.619 14.547 1.733 1.00 64.69 96 GLY A O 1
ATOM 783 N N . ASP A 1 97 ? -0.788 15.330 -0.219 1.00 62.00 97 ASP A N 1
ATOM 784 C CA . ASP A 1 97 ? -1.755 16.416 -0.423 1.00 62.00 97 ASP A CA 1
ATOM 785 C C . ASP A 1 97 ? -2.650 16.105 -1.616 1.00 62.00 97 ASP A C 1
ATOM 787 O O . ASP A 1 97 ? -2.213 15.467 -2.576 1.00 62.00 97 ASP A O 1
ATOM 791 N N . GLU A 1 98 ? -3.887 16.596 -1.593 1.00 60.00 98 GLU A N 1
ATOM 792 C CA . GLU A 1 98 ? -4.717 16.604 -2.796 1.00 60.00 98 GLU A CA 1
ATOM 793 C C . GLU A 1 98 ? -4.047 17.454 -3.882 1.00 60.00 98 GLU A C 1
ATOM 795 O O . GLU A 1 98 ? -3.638 18.598 -3.669 1.00 60.00 98 GLU A O 1
ATOM 800 N N . SER A 1 99 ? -3.901 16.863 -5.064 1.00 59.47 99 SER A N 1
ATOM 801 C CA . SER A 1 99 ? -3.379 17.548 -6.238 1.00 59.47 99 SER A CA 1
ATOM 802 C C . SER A 1 99 ? -4.427 18.509 -6.789 1.00 59.47 99 SER A C 1
ATOM 804 O O . SER A 1 99 ? -5.603 18.166 -6.914 1.00 59.47 99 SER A O 1
ATOM 806 N N . ILE A 1 100 ? -3.986 19.686 -7.240 1.00 49.03 100 ILE A N 1
ATOM 807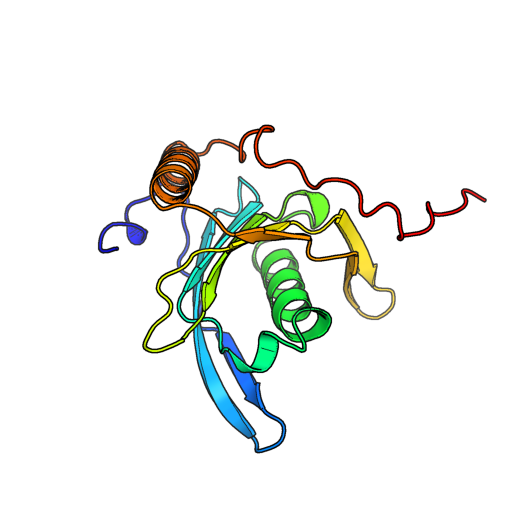 C CA . ILE A 1 100 ? -4.844 20.655 -7.943 1.00 49.03 100 ILE A CA 1
ATOM 808 C C . ILE A 1 100 ? -5.425 20.108 -9.260 1.00 49.03 100 ILE A C 1
ATOM 810 O O . ILE A 1 100 ? -6.368 20.682 -9.796 1.00 49.03 100 ILE A O 1
ATOM 814 N N . PHE A 1 101 ? -4.866 19.013 -9.784 1.00 51.00 101 PHE A N 1
ATOM 815 C CA . PHE A 1 101 ? -5.324 18.333 -10.999 1.00 51.00 101 PHE A CA 1
ATOM 816 C C . PHE A 1 101 ? -6.211 17.106 -10.711 1.00 51.00 101 PHE A C 1
ATOM 818 O O . PHE A 1 101 ? -6.551 16.378 -11.639 1.00 51.00 101 PHE A O 1
ATOM 825 N N . GLY A 1 102 ? -6.593 16.885 -9.447 1.00 52.12 102 GLY A N 1
ATOM 826 C CA . GLY A 1 102 ? -7.262 15.667 -8.986 1.00 52.12 102 GLY A CA 1
ATOM 827 C C . GLY A 1 102 ? -6.267 14.584 -8.548 1.00 52.12 102 GLY A C 1
ATOM 828 O O . GLY A 1 102 ? -5.142 14.516 -9.048 1.00 52.12 102 GLY A O 1
ATOM 829 N N . GLY A 1 103 ? -6.671 13.755 -7.581 1.00 62.66 103 GLY A N 1
ATOM 830 C CA . GLY A 1 103 ? -5.831 12.719 -6.967 1.00 62.66 103 GLY A CA 1
ATOM 831 C C . GLY A 1 103 ? -4.927 13.240 -5.842 1.00 62.66 103 GLY A C 1
ATOM 832 O O . GLY A 1 103 ? -5.163 14.310 -5.283 1.00 62.66 103 GLY A O 1
ATOM 833 N N . PHE A 1 104 ? -3.872 12.488 -5.514 1.00 63.88 104 PHE A N 1
ATOM 834 C CA . PHE A 1 104 ? -2.944 12.799 -4.420 1.00 63.88 104 PHE A CA 1
ATOM 835 C C . PHE A 1 104 ? -1.499 12.929 -4.908 1.00 63.88 104 PHE A C 1
ATOM 837 O O . PHE A 1 104 ? -1.016 12.105 -5.680 1.00 63.88 104 PHE A O 1
ATOM 844 N N . THR A 1 105 ? -0.789 13.943 -4.415 1.00 64.94 105 THR A N 1
ATOM 845 C CA . THR A 1 105 ? 0.663 14.085 -4.570 1.00 64.94 105 THR A CA 1
ATOM 846 C C . THR A 1 105 ? 1.338 13.617 -3.293 1.00 64.94 105 THR A C 1
ATOM 848 O O . THR A 1 105 ? 1.135 14.221 -2.241 1.00 64.94 105 THR A O 1
ATOM 851 N N . PHE A 1 106 ? 2.167 12.577 -3.375 1.00 66.44 106 PHE A N 1
ATOM 852 C CA . PHE A 1 106 ? 2.908 12.073 -2.221 1.00 66.44 106 PHE A CA 1
ATOM 853 C C . PHE A 1 106 ? 4.360 12.562 -2.201 1.00 66.44 106 PHE A C 1
ATOM 855 O O . PHE A 1 106 ? 5.012 12.679 -3.237 1.00 66.44 106 PHE A O 1
ATOM 862 N N . ILE A 1 107 ? 4.888 12.805 -0.999 1.00 65.81 107 ILE A N 1
ATOM 863 C CA . ILE A 1 107 ? 6.321 13.016 -0.750 1.00 65.81 107 ILE A CA 1
ATOM 864 C C . ILE A 1 107 ? 6.893 11.720 -0.166 1.00 65.81 107 ILE A C 1
ATOM 866 O O . ILE A 1 107 ? 6.387 11.209 0.833 1.00 65.81 107 ILE A O 1
ATOM 870 N N . GLY A 1 108 ? 7.964 11.187 -0.758 1.00 58.38 108 GLY A N 1
ATOM 871 C CA . GLY A 1 108 ? 8.383 9.793 -0.527 1.00 58.38 108 GLY A CA 1
ATOM 872 C C . GLY A 1 108 ? 7.741 8.842 -1.553 1.00 58.38 108 GLY A C 1
ATOM 873 O O . GLY A 1 108 ? 6.991 9.308 -2.402 1.00 58.38 108 GLY A O 1
ATOM 874 N N . PRO A 1 109 ? 8.052 7.534 -1.542 1.00 65.62 109 PRO A N 1
ATOM 875 C CA . PRO A 1 109 ? 7.969 6.703 -0.344 1.00 65.62 109 PRO A CA 1
ATOM 876 C C . PRO A 1 109 ? 9.305 6.494 0.363 1.00 65.62 109 PRO A C 1
ATOM 878 O O . PRO A 1 109 ? 10.351 6.289 -0.252 1.00 65.62 109 PRO A O 1
ATOM 881 N N . MET A 1 110 ? 9.253 6.480 1.689 1.00 72.38 110 MET A N 1
ATOM 882 C CA . MET A 1 110 ? 10.295 5.868 2.495 1.00 72.38 110 MET A CA 1
ATOM 883 C C . MET A 1 110 ? 10.174 4.356 2.406 1.00 72.38 110 MET A C 1
ATOM 885 O O . MET A 1 110 ? 9.105 3.815 2.678 1.00 72.38 110 MET A O 1
ATOM 889 N N . ARG A 1 111 ? 11.275 3.706 2.029 1.00 77.44 111 ARG A N 1
ATOM 890 C CA . ARG A 1 111 ? 11.374 2.259 1.865 1.00 77.44 111 ARG A CA 1
ATOM 891 C C . ARG A 1 111 ? 12.265 1.671 2.947 1.00 77.44 111 ARG A C 1
ATOM 893 O O . ARG A 1 111 ? 13.423 2.065 3.063 1.00 77.44 111 ARG A O 1
ATOM 900 N N . GLU A 1 112 ? 11.740 0.692 3.662 1.00 81.69 112 GLU A N 1
ATOM 901 C CA . GLU A 1 112 ? 12.467 -0.103 4.648 1.00 81.69 112 GLU A CA 1
ATOM 902 C C . GLU A 1 112 ? 12.405 -1.572 4.227 1.00 81.69 112 GLU A C 1
ATOM 904 O O . GLU A 1 112 ? 11.325 -2.082 3.938 1.00 81.69 112 GLU A O 1
ATOM 909 N N . LEU A 1 113 ? 13.564 -2.227 4.118 1.00 84.25 113 LEU A N 1
ATOM 910 C CA . LEU A 1 113 ? 13.629 -3.674 3.922 1.00 84.25 113 LEU A CA 1
ATOM 911 C C . LEU A 1 113 ? 13.302 -4.352 5.254 1.00 84.25 113 LEU A C 1
ATOM 913 O O . LEU A 1 113 ? 13.872 -3.966 6.271 1.00 84.25 113 LEU A O 1
ATOM 917 N N . LEU A 1 114 ? 12.416 -5.344 5.230 1.0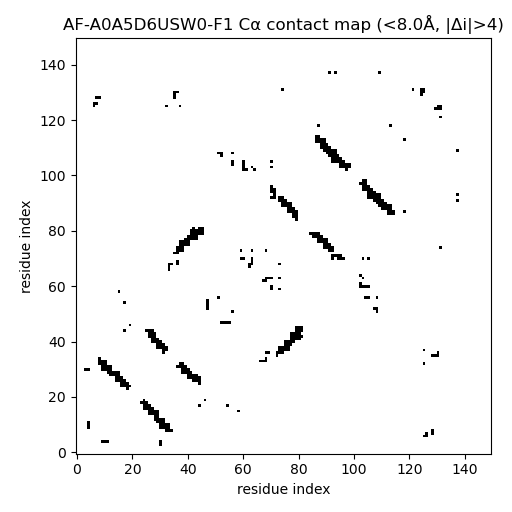0 83.44 114 LEU A N 1
ATOM 918 C CA . LEU A 1 114 ? 11.993 -6.071 6.419 1.00 83.44 114 LEU A CA 1
ATOM 919 C C . LEU A 1 114 ? 12.607 -7.468 6.464 1.00 83.44 114 LEU A C 1
ATOM 921 O O . LEU A 1 114 ? 12.581 -8.200 5.472 1.00 83.44 114 LEU A O 1
ATOM 925 N N . GLU A 1 115 ? 13.089 -7.843 7.644 1.00 86.31 115 GLU A N 1
ATOM 926 C CA . GLU A 1 115 ? 13.429 -9.223 7.980 1.00 86.31 115 GLU A CA 1
ATOM 927 C C . GLU A 1 115 ? 12.151 -10.068 8.165 1.00 86.31 115 GLU A C 1
ATOM 929 O O . GLU A 1 115 ? 11.092 -9.518 8.499 1.00 86.31 115 GLU A O 1
ATOM 934 N N . PRO A 1 116 ? 12.208 -11.401 7.990 1.00 84.62 116 PRO A N 1
ATOM 935 C CA . PRO A 1 116 ? 11.034 -12.273 8.087 1.00 84.62 116 PRO A CA 1
ATOM 936 C C . PRO A 1 116 ? 10.238 -12.120 9.391 1.00 84.62 116 PRO A C 1
ATOM 938 O O . PRO A 1 116 ? 9.007 -12.102 9.368 1.00 84.62 116 PRO A O 1
ATOM 941 N N . GLU A 1 117 ? 10.917 -11.949 10.527 1.00 85.75 117 GLU A N 1
ATOM 942 C CA . GLU A 1 117 ? 10.268 -11.758 11.828 1.00 85.75 117 GLU A CA 1
ATOM 943 C C . GLU A 1 117 ? 9.475 -10.444 11.885 1.00 85.75 117 GLU A C 1
ATOM 945 O O . GLU A 1 117 ? 8.383 -10.402 12.453 1.00 85.75 117 GLU A O 1
ATOM 950 N N . GLN A 1 118 ? 9.985 -9.384 11.250 1.00 86.12 118 GLN A N 1
ATOM 951 C CA . GLN A 1 118 ? 9.311 -8.085 11.173 1.00 86.12 118 GLN A CA 1
ATOM 952 C C . GLN A 1 118 ? 8.081 -8.148 10.260 1.00 86.12 118 GLN A C 1
ATOM 954 O O . GLN A 1 118 ? 7.072 -7.498 10.533 1.00 86.12 118 GLN A O 1
ATOM 959 N N . VAL A 1 119 ? 8.141 -8.946 9.189 1.00 83.88 119 VAL A N 1
ATOM 960 C CA . VAL A 1 119 ? 6.984 -9.197 8.318 1.00 83.88 119 VAL A CA 1
ATOM 961 C C . VAL A 1 119 ? 5.871 -9.884 9.102 1.00 83.88 119 VAL A C 1
ATOM 963 O O . VAL A 1 119 ? 4.727 -9.435 9.049 1.00 83.88 119 VAL A O 1
ATOM 966 N N . GLU A 1 120 ? 6.188 -10.930 9.867 1.00 85.19 120 GLU A N 1
ATOM 967 C CA . GLU A 1 120 ? 5.189 -11.621 10.690 1.00 85.19 120 GLU A CA 1
ATOM 968 C C . GLU A 1 120 ? 4.602 -10.715 11.780 1.00 85.19 120 GLU A C 1
ATOM 970 O O . GLU A 1 120 ? 3.392 -10.754 12.015 1.00 85.19 120 GLU A O 1
ATOM 975 N N . GLU A 1 121 ? 5.413 -9.846 12.392 1.00 85.06 121 GLU A N 1
ATOM 976 C CA . GLU A 1 121 ? 4.933 -8.848 13.355 1.00 85.06 121 GLU A CA 1
ATOM 977 C C . GLU A 1 121 ? 3.941 -7.862 12.713 1.00 85.06 121 GLU A C 1
ATOM 979 O O . GLU A 1 121 ? 2.860 -7.618 13.256 1.00 85.06 121 GLU A O 1
ATOM 984 N N . LEU A 1 122 ? 4.258 -7.332 11.528 1.00 82.88 122 LEU A N 1
ATOM 985 C CA . LEU A 1 122 ? 3.364 -6.422 10.804 1.00 82.88 122 LEU A CA 1
ATOM 986 C C . LEU A 1 122 ? 2.082 -7.136 10.368 1.00 82.88 122 LEU A C 1
ATOM 988 O O . LEU A 1 122 ? 0.993 -6.590 10.525 1.00 82.88 122 LEU A O 1
ATOM 992 N N . LEU A 1 123 ? 2.174 -8.375 9.880 1.00 82.81 123 LEU A N 1
ATOM 993 C CA . LEU A 1 123 ? 0.992 -9.167 9.539 1.00 82.81 123 LEU A CA 1
ATOM 994 C C . LEU A 1 123 ? 0.124 -9.462 10.769 1.00 82.81 123 LEU A C 1
ATOM 996 O O . LEU A 1 123 ? -1.101 -9.496 10.646 1.00 82.81 123 LEU A O 1
ATOM 1000 N N . ALA A 1 124 ? 0.720 -9.654 11.948 1.00 84.75 124 ALA A N 1
ATOM 1001 C CA . ALA A 1 124 ? -0.018 -9.779 13.202 1.00 84.75 124 ALA A CA 1
ATOM 1002 C C . ALA A 1 124 ? -0.754 -8.477 13.566 1.00 84.75 124 ALA A C 1
ATOM 1004 O O . ALA A 1 124 ? -1.927 -8.541 13.932 1.00 84.75 124 ALA A O 1
ATOM 1005 N N . GLN A 1 125 ? -0.127 -7.311 13.380 1.00 81.50 125 GLN A N 1
ATOM 1006 C CA . GLN A 1 125 ? -0.770 -6.004 13.587 1.00 81.50 125 GLN A CA 1
ATOM 1007 C C . GLN A 1 125 ? -1.943 -5.795 12.621 1.00 81.50 125 GLN A C 1
ATOM 1009 O O . GLN A 1 125 ? -3.041 -5.445 13.050 1.00 81.50 125 GLN A O 1
ATOM 1014 N N . VAL A 1 126 ? -1.756 -6.101 11.331 1.00 81.38 126 VAL A N 1
ATOM 1015 C CA . VAL A 1 126 ? -2.829 -6.018 10.325 1.00 81.38 126 VAL A CA 1
ATOM 1016 C C . VAL A 1 126 ? -3.986 -6.960 10.685 1.00 81.38 126 VAL A C 1
ATOM 1018 O O . VAL A 1 126 ? -5.143 -6.557 10.611 1.00 81.38 126 VAL A O 1
ATOM 1021 N N . ARG A 1 127 ? -3.697 -8.190 11.146 1.00 80.88 127 ARG A N 1
ATOM 1022 C CA . ARG A 1 127 ? -4.710 -9.150 11.640 1.00 80.88 127 ARG A CA 1
ATOM 1023 C C . ARG A 1 127 ? -5.485 -8.630 12.852 1.00 80.88 127 ARG A C 1
ATOM 1025 O O . ARG A 1 127 ? -6.667 -8.936 12.981 1.00 80.88 127 ARG A O 1
ATOM 1032 N N . ALA A 1 128 ? -4.820 -7.890 13.733 1.00 80.81 128 ALA A N 1
ATOM 1033 C CA . ALA A 1 128 ? -5.406 -7.318 14.941 1.00 80.81 128 ALA A CA 1
ATOM 1034 C C . ALA A 1 128 ? -6.149 -5.990 14.693 1.00 80.81 128 ALA A C 1
ATOM 1036 O O . ALA A 1 128 ? -6.780 -5.470 15.610 1.00 80.81 128 ALA A O 1
ATOM 1037 N N . GLY A 1 129 ? -6.086 -5.439 13.474 1.00 73.31 129 GLY A N 1
ATOM 1038 C CA . GLY A 1 129 ? -6.604 -4.102 13.178 1.00 73.31 129 GLY A CA 1
ATOM 1039 C C . GLY A 1 129 ? -5.799 -2.987 13.857 1.00 73.31 129 GLY A C 1
ATOM 1040 O O . GLY A 1 129 ? -6.302 -1.893 14.113 1.00 73.31 129 GLY A O 1
ATOM 1041 N N . GLU A 1 130 ? -4.544 -3.261 14.201 1.00 78.19 130 GLU A N 1
ATOM 1042 C CA . GLU A 1 130 ? -3.676 -2.289 14.847 1.00 78.19 130 GLU A CA 1
ATOM 1043 C C . GLU A 1 130 ? -2.995 -1.392 13.800 1.00 78.19 130 GLU A C 1
ATOM 1045 O O . GLU A 1 130 ? -2.618 -1.844 12.708 1.00 78.19 130 GLU A O 1
ATOM 1050 N N . PRO A 1 131 ? -2.809 -0.094 14.104 1.00 66.75 131 PRO A N 1
ATOM 1051 C CA . PRO A 1 131 ? -1.966 0.751 13.279 1.00 66.75 131 PRO A CA 1
ATOM 1052 C C . PRO A 1 131 ? -0.514 0.256 13.365 1.00 66.75 131 PRO A C 1
ATOM 1054 O O . PRO A 1 131 ? -0.089 -0.236 14.414 1.00 66.75 131 PRO A O 1
ATOM 1057 N N . PRO A 1 132 ? 0.290 0.437 12.308 1.00 63.94 132 PRO A N 1
ATOM 1058 C CA . PRO A 1 132 ? 1.660 -0.042 12.315 1.00 63.94 132 PRO A CA 1
ATOM 1059 C C . PRO A 1 132 ? 2.476 0.636 13.410 1.00 63.94 132 PRO A C 1
ATOM 1061 O O . PRO A 1 132 ? 2.486 1.871 13.507 1.00 63.94 132 PRO A O 1
ATOM 1064 N N . GLN A 1 133 ? 3.202 -0.159 14.196 1.00 63.41 133 GLN A N 1
ATOM 1065 C CA . GLN A 1 133 ? 3.962 0.344 15.337 1.00 63.41 133 GLN A CA 1
ATOM 1066 C C . GLN A 1 133 ? 4.975 1.442 14.974 1.00 63.41 133 GLN A C 1
ATOM 1068 O O . GLN A 1 133 ? 5.535 1.516 13.877 1.00 63.41 133 GLN A O 1
ATOM 1073 N N . ARG A 1 134 ? 5.242 2.303 15.966 1.00 51.41 134 ARG A N 1
ATOM 1074 C CA . ARG A 1 134 ? 6.199 3.417 15.880 1.00 51.41 134 ARG A CA 1
ATOM 1075 C C . ARG A 1 134 ? 7.658 2.977 15.745 1.00 51.41 134 ARG A C 1
ATOM 1077 O O . ARG A 1 134 ? 8.468 3.866 15.546 1.00 51.41 134 ARG A O 1
ATOM 1084 N N . SER A 1 135 ? 8.025 1.713 15.934 1.00 46.25 135 SER A N 1
ATOM 1085 C CA . SER A 1 135 ? 9.402 1.211 15.750 1.00 46.25 135 SER A CA 1
ATOM 1086 C C . SER A 1 135 ? 9.841 1.293 14.287 1.00 46.25 135 SER A C 1
ATOM 1088 O O . SER A 1 135 ? 10.979 1.652 14.006 1.00 46.25 135 SER A O 1
ATOM 1090 N N . PHE A 1 136 ? 8.897 1.112 13.367 1.00 45.44 136 PHE A N 1
ATOM 1091 C CA . PHE A 1 136 ? 9.064 1.298 11.929 1.00 45.44 136 PHE A CA 1
ATOM 1092 C C . PHE A 1 136 ? 8.926 2.786 11.563 1.00 45.44 136 PHE A C 1
ATOM 1094 O O . PHE A 1 136 ? 7.980 3.197 10.873 1.00 45.44 136 PHE A O 1
ATOM 1101 N N . ARG A 1 137 ? 9.787 3.648 12.137 1.00 31.92 137 ARG A N 1
ATOM 1102 C CA . ARG A 1 137 ? 9.787 5.086 11.817 1.00 31.92 137 ARG A CA 1
ATOM 1103 C C . ARG A 1 137 ? 10.466 5.324 10.485 1.00 31.92 137 ARG A C 1
ATOM 1105 O O . ARG A 1 137 ? 11.642 5.036 10.305 1.00 31.92 137 ARG A O 1
ATOM 1112 N N . ALA A 1 138 ? 9.753 6.065 9.651 1.00 31.39 138 ALA A N 1
ATOM 1113 C CA . ALA A 1 138 ? 10.331 6.951 8.665 1.00 31.39 138 ALA A CA 1
ATOM 1114 C C . ALA A 1 138 ? 11.414 7.846 9.315 1.00 31.39 138 ALA A C 1
ATOM 1116 O O . ALA A 1 138 ? 11.103 8.858 9.950 1.00 31.39 138 ALA A O 1
ATOM 1117 N N . ILE A 1 139 ? 12.692 7.471 9.203 1.00 31.53 139 ILE A N 1
ATOM 1118 C CA . ILE A 1 139 ? 13.808 8.377 9.489 1.00 31.53 139 ILE A CA 1
ATOM 1119 C C . ILE A 1 139 ? 13.722 9.514 8.473 1.00 31.53 139 ILE A C 1
ATOM 1121 O O . ILE A 1 139 ? 13.980 9.328 7.288 1.00 31.53 139 ILE A O 1
ATOM 1125 N N . LYS A 1 140 ? 13.328 10.699 8.940 1.00 31.67 140 LYS A N 1
ATOM 1126 C CA . LYS A 1 140 ? 13.264 11.927 8.145 1.00 31.67 140 LYS A CA 1
ATOM 1127 C C . LYS A 1 140 ? 14.520 12.022 7.275 1.00 31.67 140 LYS A C 1
ATOM 1129 O O . LYS A 1 140 ? 15.609 12.151 7.827 1.00 31.67 140 LYS A O 1
ATOM 1134 N N . ASN A 1 141 ? 14.376 11.903 5.951 1.00 34.38 141 ASN A N 1
ATOM 1135 C CA . ASN A 1 141 ? 15.514 12.009 5.043 1.00 34.38 141 ASN A CA 1
ATOM 1136 C C . ASN A 1 141 ? 16.160 13.385 5.286 1.00 34.38 141 ASN A C 1
ATOM 1138 O O . ASN A 1 141 ? 15.500 14.396 5.029 1.00 34.38 141 ASN A O 1
ATOM 1142 N N . PRO A 1 142 ? 17.399 13.459 5.806 1.00 40.34 142 PRO A N 1
ATOM 1143 C CA . PRO A 1 142 ? 18.024 14.733 6.152 1.00 40.34 142 PRO A CA 1
ATOM 1144 C C . PRO A 1 142 ? 18.277 15.621 4.922 1.00 40.34 142 PRO A C 1
ATOM 1146 O O . PRO A 1 142 ? 18.619 16.789 5.080 1.00 40.34 142 PRO A O 1
ATOM 1149 N N . LEU A 1 143 ? 18.089 15.085 3.710 1.00 38.25 143 LEU A N 1
ATOM 1150 C CA . LEU A 1 143 ? 18.266 15.784 2.438 1.00 38.25 143 LEU A CA 1
ATOM 1151 C C . LEU A 1 143 ? 16.975 16.387 1.863 1.00 38.25 143 LEU A C 1
ATOM 1153 O O . LEU A 1 143 ? 17.051 17.110 0.873 1.00 38.25 143 LEU A O 1
ATOM 1157 N N . LEU A 1 144 ? 15.798 16.118 2.443 1.00 39.62 144 LEU A N 1
ATOM 1158 C CA . LEU A 1 144 ? 14.571 16.794 2.016 1.00 39.62 144 LEU A CA 1
ATOM 1159 C C . LEU A 1 144 ? 14.457 18.145 2.740 1.00 39.62 144 LEU A C 1
ATOM 1161 O O . LEU A 1 144 ? 14.385 18.161 3.974 1.00 39.62 144 LEU A O 1
ATOM 1165 N N . PRO A 1 145 ? 14.433 19.281 2.016 1.00 39.41 145 PRO A N 1
ATOM 1166 C CA . PRO A 1 145 ? 14.225 20.574 2.643 1.00 39.41 145 PRO A CA 1
ATOM 1167 C C . PRO A 1 145 ? 12.864 20.576 3.340 1.00 39.41 145 PRO A C 1
ATOM 1169 O O . PRO A 1 145 ? 11.854 20.147 2.780 1.00 39.41 145 PRO A O 1
ATOM 1172 N N . LEU A 1 146 ? 12.842 21.046 4.588 1.00 40.78 146 LEU A N 1
ATOM 1173 C CA . LEU A 1 146 ? 11.592 21.298 5.298 1.00 40.78 146 LEU A CA 1
ATOM 1174 C C . LEU A 1 146 ? 10.735 22.248 4.448 1.00 40.78 146 LEU A C 1
ATOM 1176 O O . LEU A 1 146 ? 11.283 23.230 3.934 1.00 40.78 146 LEU A O 1
ATOM 1180 N N . PRO A 1 147 ? 9.416 22.017 4.319 1.00 41.28 147 PRO A N 1
ATOM 1181 C CA . PRO A 1 147 ? 8.550 23.000 3.695 1.00 41.28 147 PRO A CA 1
ATOM 1182 C C . PRO A 1 147 ? 8.679 24.302 4.485 1.00 41.28 147 PRO A C 1
ATOM 1184 O O . PRO A 1 147 ? 8.394 24.364 5.685 1.00 41.28 147 PRO A O 1
ATOM 1187 N N . SER A 1 148 ? 9.192 25.328 3.809 1.00 43.00 148 SER A N 1
ATOM 1188 C CA . SER A 1 148 ? 9.276 26.671 4.364 1.00 43.00 148 SER A CA 1
ATOM 1189 C C . SER A 1 148 ? 7.848 27.160 4.554 1.00 43.00 148 SER A C 1
ATOM 1191 O O . SER A 1 148 ? 7.140 27.393 3.577 1.00 43.00 148 SER A O 1
ATOM 1193 N N . ARG A 1 149 ? 7.412 27.268 5.812 1.00 38.56 149 ARG A N 1
ATOM 1194 C CA . ARG A 1 149 ? 6.147 27.922 6.152 1.00 38.56 149 ARG A CA 1
ATOM 1195 C C . ARG A 1 149 ? 6.224 29.367 5.654 1.00 38.56 149 ARG A C 1
ATOM 1197 O O . ARG A 1 149 ? 7.093 30.112 6.106 1.00 38.56 149 ARG A O 1
ATOM 1204 N N . LYS A 1 150 ? 5.350 29.724 4.718 1.00 39.94 150 LYS A N 1
ATOM 1205 C CA . LYS A 1 150 ? 4.916 31.105 4.507 1.00 39.94 150 LYS A CA 1
ATOM 1206 C C . LYS A 1 150 ? 3.566 31.280 5.175 1.00 39.94 150 LYS A C 1
ATOM 1208 O O . LYS A 1 150 ? 2.781 30.308 5.124 1.00 39.94 150 LYS A O 1
#

Foldseek 3Di:
DVCLVVQPQKDWDDWDWDQDPVRDTDTWTWIDNQVQQEIEIEAAECVCVVVVQPPVQVVLQCCCVVSVHDQQRHWYWYDHNDPPGRWIKIWGFPDWDADPVGTIDTHDTDIDIDDPVVVVVVSVCSSVSHHDDPVPDDPPPPPDDDPDDD

pLDDT: mean 70.71, std 15.61, range [31.39, 89.06]

Radius of gyration: 15.21 Å; Cα contacts (8 Å, |Δi|>4): 252; chains: 1; bounding box: 30×50×40 Å

Solvent-accessible surface area (backbone atoms only — not comparable to full-atom values): 8749 Å² total; per-residue (Å²): 126,96,59,68,88,70,28,73,78,54,41,78,51,77,69,48,75,45,66,51,101,83,67,53,76,44,67,25,48,37,38,33,26,48,95,57,20,37,34,40,36,40,36,36,62,52,83,34,72,89,44,48,68,51,63,55,44,52,49,52,29,50,50,24,65,77,53,72,23,59,50,67,53,40,36,37,43,35,27,45,51,48,101,88,43,93,55,40,29,44,36,38,41,79,36,47,44,77,35,98,86,63,60,51,48,61,41,60,64,45,78,42,82,45,53,73,70,55,48,53,53,51,52,50,31,52,54,69,68,44,67,83,62,79,87,76,57,80,72,76,62,88,83,60,79,73,83,77,84,126

Organism: NCBI:txid2606448

Sequence (150 aa):
MENLLRIPGIQQAEPFYFFDDQAQSARCEVLVHPAHGWAIVLDLPQFFWDRIALGVVDLAGKLCEQYAIAPPTLVMLVRYAAPYDDRYYLLRFVHGDESIFGGFTFIGPMRELLEPEQVEELLAQVRAGEPPQRSFRAIKNPLLPLPSRK

Secondary structure (DSSP, 8-state):
-TTGGGSTT-EEPPPEEEE-TT--EEEEEEEEEGGGTEEEEEEEEGGGSS-HHHHHHHHHHHHHHHHT--GGG-EEEEEEE-TT---EEEEE-SEEEE-TTSSEEEE--EEEEE-HHHHHHHHHHHHHTPPPPTTS-----TTSPPP---

Mean predicted aligned error: 9.67 Å

Nearest PDB structures (foldseek):
  6mlr-assembly1_C  TM=4.141E-01  e=1.590E+00  Homo sapiens
  5lt4-assembly5_E  TM=4.452E-01  e=8.968E+00  Homo sapiens
  7rx0-assembly1_C  TM=3.142E-01  e=4.273E+00  Homo sapiens
  6erf-assembly1_A  TM=1.733E-01  e=2.303E+00  Homo sapiens
  6erf-assembly3_E  TM=1.731E-01  e=2.165E+00  Homo sapiens